Protein AF-A0A0L7K2I7-F1 (afdb_monomer_lite)

InterPro domains:
  IPR000863 Sulfotransferase domain [PF00685] (1-106)
  IPR027417 P-loop containing nucleoside triphosphate hydrolase [G3DSA:3.40.50.300] (1-106)
  IPR027417 P-loop containing nucleoside triphosphate hydrolase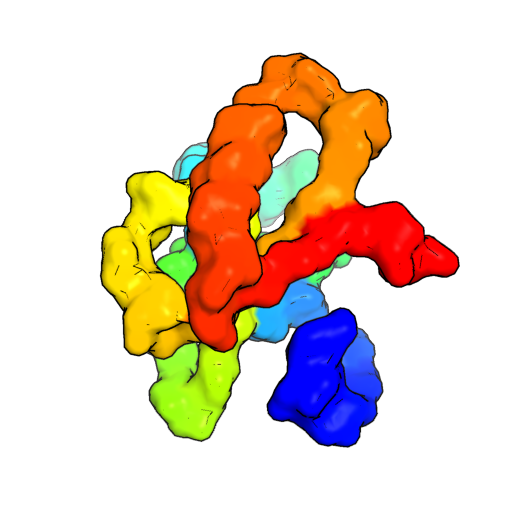 [G3DSA:3.40.50.300] (107-136)
  IPR027417 P-loop containing nucleoside triphosphate hydrolase [SSF52540] (1-136)

Structure (mmCIF, N/CA/C/O backbone):
data_AF-A0A0L7K2I7-F1
#
_entry.id   AF-A0A0L7K2I7-F1
#
loop_
_atom_site.group_PDB
_atom_site.id
_atom_site.type_symbol
_atom_site.label_atom_id
_atom_site.label_alt_id
_atom_site.label_comp_id
_atom_site.label_asym_id
_atom_site.label_entity_id
_atom_site.label_seq_id
_atom_site.pdbx_PDB_ins_code
_atom_site.Cartn_x
_atom_site.Cartn_y
_atom_site.Cartn_z
_atom_site.occupancy
_atom_site.B_iso_or_equiv
_atom_site.auth_seq_id
_atom_site.auth_comp_id
_atom_site.auth_asym_id
_atom_site.auth_atom_id
_atom_site.pdbx_PDB_model_num
ATOM 1 N N . MET A 1 1 ? -11.624 4.600 -1.827 1.00 88.75 1 MET A N 1
ATOM 2 C CA . MET A 1 1 ? -12.495 3.410 -1.728 1.00 88.75 1 MET A CA 1
ATOM 3 C C . MET A 1 1 ? -12.239 2.601 -0.458 1.00 88.75 1 MET A C 1
ATOM 5 O O . MET A 1 1 ? -13.082 2.657 0.420 1.00 88.75 1 MET A O 1
ATOM 9 N N . VAL A 1 2 ? -11.090 1.924 -0.307 1.00 94.06 2 VAL A N 1
ATOM 10 C CA . VAL A 1 2 ? -10.820 0.982 0.810 1.00 94.06 2 VAL A CA 1
ATOM 11 C C . VAL A 1 2 ? -11.161 1.534 2.201 1.00 94.06 2 VAL A C 1
ATOM 13 O O . VAL A 1 2 ? -11.835 0.865 2.971 1.00 94.06 2 VAL A O 1
ATOM 16 N N . TRP A 1 3 ? -10.749 2.765 2.517 1.00 94.56 3 TRP A N 1
ATOM 17 C CA . TRP A 1 3 ? -11.025 3.354 3.834 1.00 94.56 3 TRP A CA 1
ATOM 18 C C . TRP A 1 3 ? -12.515 3.554 4.098 1.00 94.56 3 TRP A C 1
ATOM 20 O O . TRP A 1 3 ? -12.964 3.247 5.188 1.00 94.56 3 TRP A O 1
ATOM 30 N N . LEU A 1 4 ? -13.291 3.990 3.103 1.00 95.00 4 LEU A N 1
ATOM 31 C CA . LEU A 1 4 ? -14.741 4.144 3.259 1.00 95.00 4 LEU A CA 1
ATOM 32 C C . LEU A 1 4 ? -15.415 2.792 3.497 1.00 95.00 4 LEU A C 1
ATOM 34 O O . LEU A 1 4 ? -16.239 2.679 4.391 1.00 95.00 4 LEU A O 1
ATOM 38 N N . LEU A 1 5 ? -15.020 1.755 2.751 1.00 94.69 5 LEU A N 1
ATOM 39 C CA . LEU A 1 5 ? -15.557 0.401 2.939 1.00 94.69 5 LEU A CA 1
ATOM 40 C C . LEU A 1 5 ? -15.283 -0.148 4.345 1.00 94.69 5 LEU A C 1
ATOM 42 O O . LEU A 1 5 ? -16.104 -0.873 4.888 1.00 94.69 5 LEU A O 1
ATOM 46 N N . MET A 1 6 ? -14.137 0.202 4.930 1.00 94.06 6 MET A N 1
ATOM 47 C CA . MET A 1 6 ? -13.738 -0.245 6.268 1.00 94.06 6 MET A CA 1
ATOM 48 C C . MET A 1 6 ? -14.242 0.654 7.407 1.00 94.06 6 MET A C 1
ATOM 50 O O . MET A 1 6 ? -14.011 0.322 8.565 1.00 94.06 6 MET A O 1
ATOM 54 N N . ASN A 1 7 ? -14.876 1.785 7.091 1.00 94.06 7 ASN A N 1
ATOM 55 C CA . ASN A 1 7 ? -15.428 2.742 8.056 1.00 94.06 7 ASN A CA 1
ATOM 56 C C . ASN A 1 7 ? -16.897 3.045 7.712 1.00 94.06 7 ASN A C 1
ATOM 58 O O . ASN A 1 7 ? -17.296 4.203 7.695 1.00 94.06 7 ASN A O 1
ATOM 62 N N . ASP A 1 8 ? -17.669 2.017 7.343 1.00 95.94 8 ASP A N 1
ATOM 63 C CA . ASP A 1 8 ? -19.128 2.084 7.151 1.00 95.94 8 ASP A CA 1
ATOM 64 C C . ASP A 1 8 ? -19.619 3.222 6.237 1.00 95.94 8 ASP A C 1
ATOM 66 O O . ASP A 1 8 ? -20.679 3.807 6.446 1.00 95.94 8 ASP A O 1
ATOM 70 N N . LEU A 1 9 ? -18.842 3.528 5.192 1.00 96.25 9 LEU A N 1
ATOM 71 C CA . LEU A 1 9 ? -19.100 4.620 4.252 1.00 96.25 9 LEU A CA 1
ATOM 72 C C . LEU A 1 9 ? -19.197 6.001 4.933 1.00 96.25 9 LEU A C 1
ATOM 74 O O . LEU A 1 9 ? -19.988 6.843 4.518 1.00 96.25 9 LEU A O 1
ATOM 78 N N . ASP A 1 10 ? -18.364 6.263 5.943 1.00 95.62 10 ASP A N 1
ATOM 79 C CA . ASP A 1 10 ? -18.260 7.567 6.608 1.00 95.62 10 ASP A CA 1
ATOM 80 C C . ASP A 1 10 ? -17.676 8.648 5.674 1.00 95.62 10 ASP A C 1
ATOM 82 O O . ASP A 1 10 ? -16.469 8.925 5.631 1.00 95.62 10 ASP A O 1
ATOM 86 N N . TYR A 1 11 ? -18.557 9.252 4.877 1.00 95.69 11 TYR A N 1
ATOM 87 C CA . TYR A 1 11 ? -18.204 10.306 3.933 1.00 95.69 11 TYR A CA 1
ATOM 88 C C . TYR A 1 11 ? -17.807 11.612 4.624 1.00 95.69 11 TYR A C 1
ATOM 90 O O . TYR A 1 11 ? -16.935 12.310 4.101 1.00 95.69 11 TYR A O 1
ATOM 98 N N . GLU A 1 12 ? -18.389 11.917 5.785 1.00 96.38 12 GLU A N 1
ATOM 99 C CA . GLU A 1 12 ? -18.142 13.161 6.520 1.00 96.38 12 GLU A CA 1
ATOM 100 C C . GLU A 1 12 ? -16.691 13.222 6.998 1.00 96.38 12 GLU A C 1
ATOM 102 O O . GLU A 1 12 ? -15.934 14.094 6.557 1.00 96.38 12 GLU A O 1
ATOM 107 N N . THR A 1 13 ? -16.239 12.215 7.752 1.00 92.81 13 THR A N 1
ATOM 108 C CA . THR A 1 13 ? -14.842 12.139 8.205 1.00 92.81 13 THR A CA 1
ATOM 109 C C . THR A 1 13 ? -13.876 12.058 7.024 1.00 92.81 13 THR A C 1
ATOM 111 O O . THR A 1 13 ? -12.797 12.654 7.047 1.00 92.81 13 THR A O 1
ATOM 114 N N . SER A 1 14 ? -14.245 11.348 5.950 1.00 91.19 14 SER A N 1
ATOM 115 C CA . SER A 1 14 ? -13.380 11.213 4.770 1.00 91.19 14 SER A CA 1
ATOM 116 C C . SER A 1 14 ? -13.129 12.536 4.038 1.00 91.19 14 SER A C 1
ATOM 118 O O . SER A 1 14 ? -12.078 12.686 3.405 1.00 91.19 14 SER A O 1
ATOM 120 N N . ARG A 1 15 ? -14.094 13.464 4.115 1.00 90.44 15 ARG A N 1
ATOM 121 C CA . ARG A 1 15 ? -14.044 14.800 3.517 1.00 90.44 15 ARG A CA 1
ATOM 122 C C . ARG A 1 15 ? -13.270 15.772 4.397 1.00 90.44 15 ARG A C 1
ATOM 124 O O . ARG A 1 15 ? -12.514 16.580 3.869 1.00 90.44 15 ARG A O 1
ATOM 131 N N . GLU A 1 16 ? -13.453 15.688 5.710 1.00 91.31 16 GLU A N 1
ATOM 132 C CA . GLU A 1 16 ? -12.762 16.543 6.677 1.00 91.31 16 GLU A CA 1
ATOM 133 C C . GLU A 1 16 ? -11.276 16.197 6.796 1.00 91.31 16 GLU A C 1
ATOM 135 O O . GLU A 1 16 ? -10.425 17.088 6.825 1.00 91.31 16 GLU A O 1
ATOM 140 N N . GLN A 1 17 ? -10.942 14.904 6.843 1.00 86.56 17 GLN A N 1
ATOM 141 C CA . GLN A 1 17 ? -9.565 14.466 7.039 1.00 86.56 17 GLN A CA 1
ATO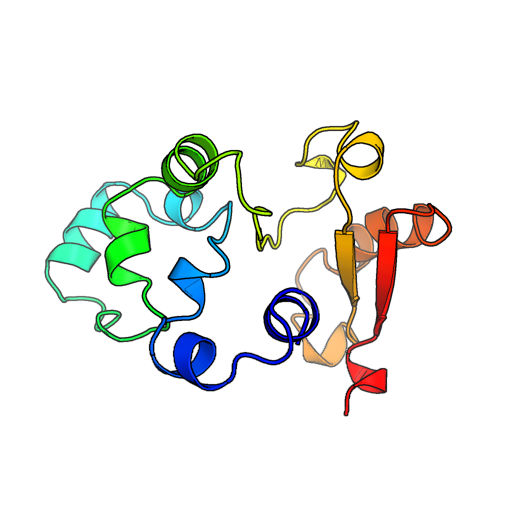M 142 C C . GLN A 1 17 ? -8.810 14.288 5.716 1.00 86.56 17 GLN A C 1
ATOM 144 O O . GLN A 1 17 ? -9.234 13.507 4.846 1.00 86.56 17 GLN A O 1
ATOM 149 N N . PRO A 1 18 ? -7.622 14.908 5.580 1.00 85.19 18 PRO A N 1
ATOM 150 C CA . PRO A 1 18 ? -6.810 14.756 4.387 1.00 85.19 18 PRO A CA 1
ATOM 151 C C . PRO A 1 18 ? -6.361 13.303 4.201 1.00 85.19 18 PRO A C 1
ATOM 153 O O . PRO A 1 18 ? -6.224 12.526 5.150 1.00 85.19 18 PRO A O 1
ATOM 156 N N . LEU A 1 19 ? -6.122 12.930 2.940 1.00 85.31 19 LEU A N 1
ATOM 157 C CA . LEU A 1 19 ? -5.796 11.553 2.575 1.00 85.31 19 LEU A CA 1
ATOM 158 C C . LEU A 1 19 ? -4.552 11.042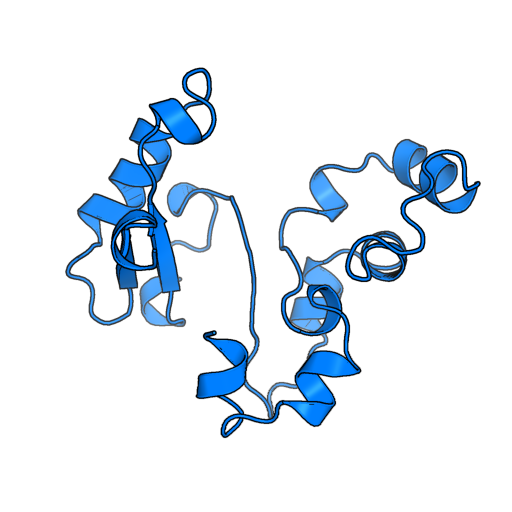 3.309 1.00 85.31 19 LEU A C 1
ATOM 160 O O . LEU A 1 19 ? -4.562 9.895 3.740 1.00 85.31 19 LEU A O 1
ATOM 164 N N . TYR A 1 20 ? -3.521 11.874 3.485 1.00 82.31 20 TYR A N 1
ATOM 165 C CA . TYR A 1 20 ? -2.288 11.470 4.163 1.00 82.31 20 TYR A CA 1
ATOM 166 C C . TYR A 1 20 ? -2.512 11.059 5.626 1.00 82.31 20 TYR A C 1
ATOM 168 O O . TYR A 1 20 ? -1.915 10.090 6.086 1.00 82.31 20 TYR A O 1
ATOM 176 N N . SER A 1 21 ? -3.411 11.734 6.348 1.00 82.94 21 SER A N 1
ATOM 177 C CA . SER A 1 21 ? -3.740 11.380 7.736 1.00 82.94 21 SER A CA 1
ATOM 178 C C . SER A 1 21 ? -4.440 10.025 7.835 1.00 82.94 21 SER A C 1
ATOM 180 O O . SER A 1 21 ? -4.272 9.309 8.818 1.00 82.94 21 SER A O 1
ATOM 182 N N . ARG A 1 22 ? -5.199 9.656 6.797 1.00 87.69 22 ARG A N 1
ATOM 183 C CA . ARG A 1 22 ? -5.909 8.374 6.714 1.00 87.69 22 ARG A CA 1
ATOM 184 C C . ARG A 1 22 ? -5.046 7.257 6.128 1.00 87.69 22 ARG A C 1
ATOM 186 O O . ARG A 1 22 ? -5.201 6.116 6.536 1.00 87.69 22 ARG A O 1
ATOM 193 N N . PHE A 1 23 ? -4.152 7.579 5.195 1.00 90.12 23 PHE A N 1
ATOM 194 C CA . PHE A 1 23 ? -3.199 6.680 4.540 1.00 90.12 23 PHE A CA 1
ATOM 195 C C . PHE A 1 23 ? -1.798 7.305 4.539 1.00 90.12 23 PHE A C 1
ATOM 197 O O . PHE A 1 23 ? -1.375 7.866 3.519 1.00 90.12 23 PHE A O 1
ATOM 204 N N . PRO A 1 24 ? -1.047 7.200 5.647 1.00 86.81 24 PRO A N 1
ATOM 205 C CA . PRO A 1 24 ? 0.359 7.567 5.645 1.00 86.81 24 PRO A CA 1
ATOM 206 C C . PRO A 1 24 ? 1.110 6.772 4.572 1.00 86.81 24 PRO A C 1
ATOM 208 O O . PRO A 1 24 ? 0.963 5.550 4.453 1.00 86.81 24 PRO A O 1
ATOM 211 N N . MET A 1 25 ? 1.912 7.486 3.782 1.00 86.62 25 MET A N 1
ATOM 212 C CA . MET A 1 25 ? 2.753 6.897 2.743 1.00 86.62 25 MET A CA 1
ATOM 213 C C . MET A 1 25 ? 4.110 6.510 3.330 1.00 86.62 25 MET A C 1
ATOM 215 O O . MET A 1 25 ? 4.810 7.367 3.870 1.00 86.62 25 MET A O 1
ATOM 219 N N . LEU A 1 26 ? 4.477 5.230 3.246 1.00 88.00 26 LEU A N 1
ATOM 220 C CA . LEU A 1 26 ? 5.627 4.675 3.965 1.00 88.00 26 LEU A CA 1
ATOM 221 C C . LEU A 1 26 ? 6.956 5.343 3.574 1.00 88.00 26 LEU A C 1
ATOM 223 O O . LEU A 1 26 ? 7.780 5.616 4.438 1.00 88.00 26 LEU A O 1
ATOM 227 N N . GLU A 1 27 ? 7.145 5.667 2.303 1.00 82.31 27 GLU A N 1
ATOM 228 C CA . GLU A 1 27 ? 8.418 6.130 1.742 1.00 82.31 27 GLU A CA 1
ATOM 229 C C . GLU A 1 27 ? 8.565 7.659 1.624 1.00 82.31 27 GLU A C 1
ATOM 231 O O . GLU A 1 27 ? 9.639 8.136 1.259 1.00 82.31 27 GLU A O 1
ATOM 236 N N . ILE A 1 28 ? 7.534 8.449 1.965 1.00 75.69 28 ILE A N 1
ATOM 237 C CA . ILE A 1 28 ? 7.535 9.910 1.739 1.00 75.69 28 ILE A CA 1
ATOM 238 C C . ILE A 1 28 ? 8.725 10.611 2.410 1.00 75.69 28 ILE A C 1
ATOM 240 O O . ILE A 1 28 ? 9.384 11.447 1.799 1.00 75.69 28 ILE A O 1
ATOM 244 N N . THR A 1 29 ? 9.055 10.232 3.647 1.00 67.31 29 THR A N 1
ATOM 245 C CA . THR A 1 29 ? 10.142 10.866 4.404 1.00 67.31 29 THR A CA 1
ATOM 246 C C . THR A 1 29 ? 11.519 10.375 3.992 1.00 67.31 29 THR A C 1
ATOM 248 O O . THR A 1 29 ? 12.503 11.037 4.280 1.00 67.31 29 THR A O 1
ATOM 251 N N . SER A 1 30 ? 11.606 9.238 3.300 1.00 69.25 30 SER A N 1
ATOM 252 C CA . SER A 1 30 ? 12.864 8.746 2.728 1.00 69.25 30 SER A CA 1
ATOM 253 C C . SER A 1 30 ? 13.209 9.442 1.408 1.00 69.25 30 SER A C 1
ATOM 255 O O . SER A 1 30 ? 14.372 9.461 1.020 1.00 69.25 30 SER A O 1
ATOM 257 N N . MET A 1 31 ? 12.217 10.020 0.723 1.00 66.75 31 MET A N 1
ATOM 258 C CA . MET A 1 31 ? 12.398 10.757 -0.536 1.00 66.75 31 MET A CA 1
ATOM 259 C C . MET A 1 31 ? 12.760 12.233 -0.333 1.00 66.75 31 MET A C 1
ATOM 261 O O . MET A 1 31 ? 13.155 12.902 -1.286 1.00 66.75 31 MET A O 1
ATOM 265 N N . ILE A 1 32 ? 12.618 12.750 0.888 1.00 65.06 32 ILE A N 1
ATOM 266 C CA . ILE A 1 32 ? 12.881 14.147 1.227 1.00 65.06 32 ILE A CA 1
ATOM 267 C C . ILE A 1 32 ? 14.166 14.185 2.065 1.00 65.06 32 ILE A C 1
ATOM 269 O O . ILE A 1 32 ? 14.128 13.790 3.229 1.00 65.06 32 ILE A O 1
ATOM 273 N N . PRO A 1 33 ? 15.301 14.655 1.514 1.00 64.56 33 PRO A N 1
ATOM 274 C CA . PRO A 1 33 ? 16.505 14.892 2.306 1.00 64.56 33 PRO A CA 1
ATOM 275 C C . PRO A 1 33 ? 16.209 15.870 3.447 1.00 64.56 33 PRO A C 1
ATOM 277 O O . PRO A 1 33 ? 15.378 16.763 3.275 1.00 64.56 33 PRO A O 1
ATOM 280 N N . ASP A 1 34 ? 16.946 15.792 4.555 1.00 65.75 34 ASP A N 1
ATOM 281 C CA . ASP A 1 34 ? 16.776 16.708 5.699 1.00 65.75 34 ASP A CA 1
ATOM 282 C C . ASP A 1 34 ? 16.806 18.191 5.272 1.00 65.75 34 ASP A C 1
ATOM 284 O O . ASP A 1 34 ? 16.056 19.020 5.778 1.00 65.75 34 ASP A O 1
ATOM 288 N N . ILE A 1 35 ? 17.605 18.523 4.251 1.00 59.88 35 ILE A N 1
ATOM 289 C CA . ILE A 1 35 ? 17.660 19.868 3.657 1.00 59.88 35 ILE A CA 1
ATOM 290 C C . ILE A 1 35 ? 16.401 20.217 2.849 1.00 59.88 35 ILE A C 1
ATOM 292 O O . ILE A 1 35 ? 15.923 21.348 2.896 1.00 59.88 35 ILE A O 1
ATOM 296 N N . GLY A 1 36 ? 15.831 19.245 2.133 1.00 62.81 36 GLY A N 1
ATOM 297 C CA . GLY A 1 36 ? 14.567 19.403 1.415 1.00 62.81 36 GLY A CA 1
ATOM 298 C C . GLY A 1 36 ? 13.414 19.665 2.379 1.00 62.81 36 GLY A C 1
ATOM 299 O O . GLY A 1 36 ? 12.495 20.408 2.058 1.00 62.81 36 GLY A O 1
ATOM 300 N N . PHE A 1 37 ? 13.508 19.135 3.594 1.00 61.59 37 PHE A N 1
ATOM 301 C CA . PHE A 1 37 ? 12.568 19.374 4.678 1.00 61.59 37 PHE A CA 1
ATOM 302 C C . PHE A 1 37 ? 12.595 20.810 5.203 1.00 61.59 37 PHE A C 1
ATOM 304 O O . PHE A 1 37 ? 11.545 21.406 5.441 1.00 61.59 37 PHE A O 1
ATOM 311 N N . GLU A 1 38 ? 13.787 21.383 5.360 1.00 58.31 38 GLU A N 1
ATOM 312 C CA . GLU A 1 38 ? 13.946 22.790 5.733 1.00 58.31 38 GLU A CA 1
ATOM 313 C C . GLU A 1 38 ? 13.464 23.723 4.610 1.00 58.31 38 GLU A C 1
ATOM 315 O O . GLU A 1 38 ? 12.797 24.721 4.878 1.00 58.31 38 GLU A O 1
ATOM 320 N N . LEU A 1 39 ? 13.676 23.352 3.343 1.00 59.94 39 LEU A N 1
ATOM 321 C CA . LEU A 1 39 ? 13.143 24.085 2.186 1.00 59.94 39 LEU A CA 1
ATOM 322 C C . LEU A 1 39 ? 11.610 23.980 2.063 1.00 59.94 39 LEU A C 1
ATOM 324 O O . LEU A 1 39 ? 10.952 24.953 1.689 1.00 59.94 39 LEU A O 1
ATOM 328 N N . LEU A 1 40 ? 11.031 22.831 2.429 1.00 61.12 40 LEU A N 1
ATOM 329 C CA . LEU A 1 40 ? 9.582 22.624 2.548 1.00 61.12 40 LEU A CA 1
ATOM 330 C C . LEU A 1 40 ? 8.978 23.476 3.667 1.00 61.12 40 LEU A C 1
ATOM 332 O O . LEU A 1 40 ? 7.959 24.131 3.455 1.00 61.12 40 LEU A O 1
ATOM 336 N N . LYS A 1 41 ? 9.620 23.510 4.843 1.00 57.41 41 LYS A N 1
ATOM 337 C CA . LYS A 1 41 ? 9.234 24.396 5.956 1.00 57.41 41 LYS A CA 1
ATOM 338 C C . LYS A 1 41 ? 9.328 25.873 5.578 1.00 57.41 41 LYS A C 1
ATOM 340 O O . LYS A 1 41 ? 8.520 26.666 6.050 1.00 57.41 41 LYS A O 1
ATOM 345 N N . ALA A 1 42 ? 10.288 26.239 4.731 1.00 58.22 42 ALA A N 1
ATOM 346 C CA . ALA A 1 42 ? 10.502 27.605 4.264 1.00 58.22 42 ALA A CA 1
ATOM 347 C C . ALA A 1 42 ? 9.517 28.057 3.159 1.00 58.22 42 ALA A C 1
ATOM 349 O O . ALA A 1 42 ? 9.750 29.090 2.536 1.00 58.22 42 ALA A O 1
ATOM 350 N N . ASN A 1 43 ? 8.421 27.322 2.910 1.00 57.09 43 ASN A N 1
ATOM 351 C CA . ASN A 1 43 ? 7.386 27.627 1.906 1.00 57.09 43 ASN A CA 1
ATOM 352 C C . ASN A 1 43 ? 7.883 27.725 0.444 1.00 57.09 43 ASN A C 1
ATOM 354 O O . ASN A 1 43 ? 7.137 28.185 -0.421 1.00 57.09 43 ASN A O 1
ATOM 358 N N . PHE A 1 44 ? 9.104 27.278 0.120 1.00 48.03 44 PHE A N 1
ATOM 359 C CA . PHE A 1 44 ? 9.638 27.370 -1.251 1.00 48.03 44 PHE A CA 1
ATOM 360 C C . PHE A 1 44 ? 8.980 26.388 -2.226 1.00 48.03 44 PHE A C 1
ATOM 362 O O . PHE A 1 44 ? 8.888 26.655 -3.422 1.00 48.03 44 PHE A O 1
ATOM 369 N N . LEU A 1 45 ? 8.478 25.267 -1.714 1.00 52.09 45 LEU A N 1
ATOM 370 C CA . LEU A 1 45 ? 7.587 24.371 -2.434 1.00 52.09 45 LEU A CA 1
ATOM 371 C C . LEU A 1 45 ? 6.214 24.566 -1.802 1.00 52.09 45 LEU A C 1
ATOM 373 O O . LEU A 1 45 ? 6.025 24.216 -0.641 1.00 52.09 45 LEU A O 1
ATOM 377 N N . ASN A 1 46 ? 5.271 25.160 -2.531 1.00 52.50 46 ASN A N 1
ATOM 378 C CA . ASN A 1 46 ? 3.923 25.492 -2.057 1.00 52.50 46 ASN A CA 1
ATOM 379 C C . ASN A 1 46 ? 3.059 24.215 -1.872 1.00 52.50 46 ASN A C 1
ATOM 381 O O . ASN A 1 46 ? 2.007 24.044 -2.479 1.00 52.50 46 ASN A O 1
ATOM 385 N N . LEU A 1 47 ? 3.549 23.266 -1.068 1.00 54.47 47 LEU A N 1
ATOM 386 C CA . LEU A 1 47 ? 2.970 21.955 -0.761 1.00 54.47 47 LEU A CA 1
ATOM 387 C C . LEU A 1 47 ? 2.001 22.011 0.426 1.00 54.47 47 LEU A C 1
ATOM 389 O O . LEU A 1 47 ? 1.446 20.981 0.808 1.00 54.47 47 LEU A O 1
ATOM 393 N N . GLY A 1 48 ? 1.765 23.209 0.977 1.00 49.19 48 GLY A N 1
ATOM 394 C CA . GLY A 1 48 ? 0.953 23.447 2.173 1.00 49.19 48 GLY A CA 1
ATOM 395 C C . GLY A 1 48 ? -0.463 22.868 2.117 1.00 49.19 48 GLY A C 1
ATOM 396 O O . GLY A 1 48 ? -1.033 22.599 3.166 1.00 49.19 48 GLY A O 1
ATOM 397 N N . ASN A 1 49 ? -0.988 22.579 0.921 1.00 54.50 49 ASN A N 1
ATOM 398 C CA . ASN A 1 49 ? -2.319 21.998 0.724 1.00 54.50 49 ASN A CA 1
ATOM 399 C C . ASN A 1 49 ? -2.326 20.689 -0.090 1.00 54.50 49 ASN A C 1
ATOM 401 O O . ASN A 1 49 ? -3.398 20.203 -0.454 1.00 54.50 49 ASN A O 1
ATOM 405 N N . PHE A 1 50 ? -1.171 20.084 -0.396 1.00 55.81 50 PHE A N 1
ATOM 406 C CA . PHE A 1 50 ? -1.153 18.844 -1.178 1.00 55.81 50 PHE A CA 1
ATOM 407 C C . PHE A 1 50 ? -1.453 17.641 -0.277 1.00 55.81 50 PHE A C 1
ATOM 409 O O . PHE A 1 50 ? -0.560 17.037 0.309 1.00 55.81 50 PHE A O 1
ATOM 416 N N . GLN A 1 51 ? -2.738 17.315 -0.129 1.00 56.88 51 GLN A N 1
ATOM 417 C CA . GLN A 1 51 ? -3.227 16.098 0.539 1.00 56.88 51 GLN A CA 1
ATOM 418 C C . GLN A 1 51 ? -2.791 15.906 2.010 1.00 56.88 51 GLN A C 1
ATOM 420 O O . GLN A 1 51 ? -2.847 14.783 2.508 1.00 56.88 51 GLN A O 1
ATOM 425 N N . GLY A 1 52 ? -2.387 16.968 2.718 1.00 60.75 52 GLY A N 1
ATOM 426 C CA . GLY A 1 52 ? -1.910 16.885 4.109 1.00 60.75 52 GLY A CA 1
ATOM 427 C C . GLY A 1 52 ? -0.421 16.539 4.260 1.00 60.75 52 GLY A C 1
ATOM 428 O O . GLY A 1 52 ? 0.017 16.193 5.354 1.00 60.75 52 GLY A O 1
ATOM 429 N N . LEU A 1 53 ? 0.384 16.655 3.194 1.00 62.78 53 LEU A N 1
ATOM 430 C CA . LEU A 1 53 ? 1.833 16.395 3.246 1.00 62.78 53 LEU A CA 1
ATOM 431 C C . LEU A 1 53 ? 2.621 17.351 4.164 1.00 62.78 53 LEU A C 1
ATOM 433 O O . LEU A 1 53 ? 3.763 17.052 4.507 1.00 62.78 53 LEU A O 1
ATOM 437 N N . GLY A 1 54 ? 2.039 18.471 4.603 1.00 62.44 54 GLY A N 1
ATOM 438 C CA . GLY A 1 54 ? 2.674 19.353 5.590 1.00 62.44 54 GLY A CA 1
ATOM 439 C C . GLY A 1 54 ? 3.008 18.635 6.905 1.00 62.44 54 GLY A C 1
ATOM 440 O O . GLY A 1 54 ? 4.067 18.871 7.489 1.00 62.44 54 GLY A O 1
ATOM 441 N N . ASP A 1 55 ? 2.159 17.698 7.329 1.00 61.69 55 ASP A N 1
ATOM 442 C CA . ASP A 1 55 ? 2.406 16.862 8.510 1.00 61.69 55 ASP A CA 1
ATOM 443 C C . ASP A 1 55 ? 3.334 15.682 8.198 1.00 61.69 55 ASP A C 1
ATOM 445 O O . ASP A 1 55 ? 4.079 15.230 9.070 1.00 61.69 55 ASP A O 1
ATOM 449 N N . ALA A 1 56 ? 3.338 15.228 6.938 1.00 60.00 56 ALA A N 1
ATOM 450 C CA . ALA A 1 56 ? 4.257 14.214 6.424 1.00 60.00 56 ALA A CA 1
ATOM 451 C C . ALA A 1 56 ? 5.712 14.661 6.450 1.00 60.00 56 ALA A C 1
ATOM 453 O O . ALA A 1 56 ? 6.594 13.825 6.617 1.00 60.00 56 ALA A O 1
ATOM 454 N N . ALA A 1 57 ? 5.953 15.968 6.292 1.00 61.22 57 ALA A N 1
ATOM 455 C CA . ALA A 1 57 ? 7.230 16.539 6.650 1.00 61.22 57 ALA A CA 1
ATOM 456 C C . ALA A 1 57 ? 7.425 16.291 8.151 1.00 61.22 57 ALA A C 1
ATOM 458 O O . ALA A 1 57 ? 8.116 15.359 8.518 1.00 61.22 57 ALA A O 1
ATOM 459 N N . ARG A 1 58 ? 6.758 17.019 9.046 1.00 66.88 58 ARG A N 1
ATOM 460 C CA . ARG A 1 58 ? 7.071 17.097 10.495 1.00 66.88 58 ARG A CA 1
ATOM 461 C C . ARG A 1 58 ? 7.464 15.794 11.218 1.00 66.88 58 ARG A C 1
ATOM 463 O O . ARG A 1 58 ? 8.298 15.864 12.120 1.00 66.88 58 ARG A O 1
ATOM 470 N N . CYS A 1 59 ? 6.883 14.646 10.869 1.00 72.12 59 CYS A N 1
ATOM 471 C CA . CYS A 1 59 ? 7.210 13.354 11.466 1.00 72.12 59 CYS A CA 1
ATOM 472 C C . CYS A 1 59 ? 7.503 12.285 10.395 1.00 72.12 59 CYS A C 1
ATOM 474 O O . CYS A 1 59 ? 6.690 12.113 9.486 1.00 72.12 59 CYS A O 1
ATOM 476 N N . PRO A 1 60 ? 8.589 11.493 10.538 1.00 76.12 60 PRO A N 1
ATOM 477 C CA . PRO A 1 60 ? 8.809 10.297 9.732 1.00 76.12 60 PRO A CA 1
ATOM 478 C C . PRO A 1 60 ? 7.571 9.398 9.678 1.00 76.12 60 PRO A C 1
ATOM 480 O O . PRO A 1 60 ? 7.028 9.017 10.718 1.00 76.12 60 PRO A O 1
ATOM 483 N N . SER A 1 61 ? 7.160 9.009 8.472 1.00 79.12 61 SER A N 1
ATOM 484 C CA . SER A 1 61 ? 5.970 8.181 8.210 1.00 79.12 61 SER A CA 1
ATOM 485 C C . SER A 1 61 ? 5.937 6.914 9.072 1.00 79.12 61 SER A C 1
ATOM 487 O O . SER A 1 61 ? 4.914 6.584 9.673 1.00 79.12 61 SER A O 1
ATOM 489 N N . TRP A 1 62 ? 7.079 6.237 9.214 1.00 81.88 62 TRP A N 1
ATOM 490 C CA . TRP A 1 62 ? 7.214 5.025 10.022 1.00 81.88 62 TRP A CA 1
ATOM 491 C C . TRP A 1 62 ? 6.945 5.259 11.516 1.00 81.88 62 TRP A C 1
ATOM 493 O O . TRP A 1 62 ? 6.384 4.380 12.175 1.00 81.88 62 TRP A O 1
ATOM 503 N N . LYS A 1 63 ? 7.286 6.439 12.060 1.00 85.25 63 LYS A N 1
ATOM 504 C CA . LYS A 1 63 ? 6.999 6.785 13.462 1.00 85.25 63 LYS A CA 1
ATOM 505 C C . LYS A 1 63 ? 5.504 6.956 13.661 1.00 85.25 63 LYS A C 1
ATOM 507 O O . LYS A 1 63 ? 4.956 6.340 14.572 1.00 85.25 63 LYS A O 1
ATOM 512 N N . THR A 1 64 ? 4.843 7.685 12.765 1.00 83.25 64 THR A N 1
ATOM 513 C CA . THR A 1 64 ? 3.384 7.851 12.782 1.00 83.25 64 THR A CA 1
ATOM 514 C C . THR A 1 64 ? 2.676 6.497 12.716 1.00 83.25 64 THR A C 1
ATOM 516 O O . THR A 1 64 ? 1.799 6.216 13.529 1.00 83.25 64 THR A O 1
ATOM 519 N N . ILE A 1 65 ? 3.121 5.598 11.831 1.00 85.38 65 ILE A N 1
ATOM 520 C CA . ILE A 1 65 ? 2.571 4.236 11.712 1.00 85.38 65 ILE A CA 1
ATOM 521 C C . ILE A 1 65 ? 2.811 3.400 12.984 1.00 85.38 65 ILE A C 1
ATOM 523 O O . ILE A 1 65 ? 1.960 2.589 13.361 1.00 85.38 65 ILE A O 1
ATOM 527 N N . SER A 1 66 ? 3.959 3.569 13.651 1.00 86.69 66 SER A N 1
ATOM 528 C CA . SER A 1 66 ? 4.280 2.847 14.892 1.00 86.69 66 SER A CA 1
ATOM 529 C C . SER A 1 66 ? 3.518 3.355 16.119 1.00 86.69 66 SER A C 1
ATOM 531 O O . SER A 1 66 ? 3.226 2.565 17.014 1.00 86.69 66 SER A O 1
ATOM 533 N N . GLN A 1 67 ? 3.200 4.652 16.153 1.00 87.25 67 GLN A N 1
ATOM 534 C CA . GLN A 1 67 ? 2.502 5.320 17.254 1.00 87.25 67 GLN A CA 1
ATOM 535 C C . GLN A 1 67 ? 0.978 5.257 17.113 1.00 87.25 67 GLN A C 1
ATOM 537 O O . GLN A 1 67 ? 0.268 5.520 18.082 1.00 87.25 67 GLN A O 1
ATOM 542 N N . ALA A 1 68 ? 0.476 4.908 15.925 1.00 84.62 68 ALA A N 1
ATOM 543 C CA . ALA A 1 68 ? -0.948 4.749 15.681 1.00 84.62 68 ALA A CA 1
ATOM 544 C C . ALA A 1 68 ? -1.580 3.754 16.682 1.00 84.62 68 ALA A C 1
ATOM 546 O O . ALA A 1 68 ? -0.972 2.716 16.982 1.00 84.62 68 ALA A O 1
ATOM 547 N N . PRO A 1 69 ? -2.797 4.036 17.189 1.00 86.75 69 PRO A N 1
ATOM 548 C CA . PRO A 1 69 ? -3.482 3.157 18.127 1.00 86.75 69 PRO A CA 1
ATOM 549 C C . PRO A 1 69 ? -3.589 1.725 17.596 1.00 86.75 69 PRO A C 1
ATOM 551 O O . PRO A 1 69 ? -3.920 1.503 16.435 1.00 86.75 69 PRO A O 1
ATOM 554 N N . ARG A 1 70 ? -3.353 0.731 18.462 1.00 83.19 70 ARG A N 1
ATOM 555 C CA . ARG A 1 70 ? -3.575 -0.685 18.111 1.00 83.19 70 ARG A CA 1
ATOM 556 C C . ARG A 1 70 ? -5.050 -1.089 18.123 1.00 83.19 70 ARG A C 1
ATOM 558 O O . ARG A 1 70 ? -5.373 -2.174 17.655 1.00 83.19 70 ARG A O 1
ATOM 565 N N . SER A 1 71 ? -5.916 -0.243 18.680 1.00 84.06 71 SER A N 1
ATOM 566 C CA . SER A 1 71 ? -7.359 -0.472 18.775 1.00 84.06 71 SER A CA 1
ATOM 567 C C . SER A 1 71 ? -8.099 -0.256 17.453 1.00 84.06 71 SER A C 1
ATOM 569 O O . SER A 1 71 ? -9.238 -0.695 17.341 1.00 84.06 71 SER A O 1
ATOM 571 N N . SER A 1 72 ? -7.476 0.388 16.460 1.00 83.81 72 SER A N 1
ATOM 572 C CA . SER A 1 72 ? -8.061 0.621 15.139 1.00 83.81 72 SER A CA 1
ATOM 573 C C . SER A 1 72 ? -7.195 0.031 14.014 1.00 83.81 72 SER A C 1
ATOM 575 O O . SER A 1 72 ? -5.972 -0.089 14.158 1.00 83.81 72 SER A O 1
ATOM 577 N N . PRO A 1 73 ? -7.798 -0.362 12.874 1.00 90.50 73 PRO A N 1
ATOM 578 C CA . PRO A 1 73 ? -7.046 -0.800 11.704 1.00 90.50 73 PRO A CA 1
ATOM 579 C C . PRO A 1 73 ? -6.105 0.297 11.195 1.00 90.50 73 PRO A C 1
ATOM 581 O O . PRO A 1 73 ? -6.488 1.459 11.066 1.00 90.50 73 PRO A O 1
ATOM 584 N N . ARG A 1 74 ? -4.870 -0.083 10.855 1.00 92.62 74 ARG A N 1
ATOM 585 C CA . ARG A 1 74 ? -3.897 0.820 10.230 1.00 92.62 74 ARG A CA 1
ATOM 586 C C . ARG A 1 74 ? -3.989 0.696 8.718 1.00 92.62 74 ARG A C 1
ATOM 588 O O . ARG A 1 74 ? -3.843 -0.399 8.179 1.00 92.62 74 ARG A O 1
ATOM 595 N N . PHE A 1 75 ? -4.171 1.824 8.048 1.00 93.75 75 PHE A N 1
ATOM 596 C CA . PHE A 1 75 ? -4.150 1.915 6.595 1.00 93.75 75 PHE A CA 1
ATOM 597 C C . PHE A 1 75 ? -2.812 2.504 6.166 1.00 93.75 75 PHE A C 1
ATOM 599 O O . PHE A 1 75 ? -2.400 3.543 6.669 1.00 93.75 75 PHE A O 1
ATOM 606 N N . ILE A 1 76 ? -2.108 1.823 5.268 1.00 93.44 76 ILE A N 1
ATOM 607 C CA . ILE A 1 76 ? -0.770 2.223 4.829 1.00 93.44 76 ILE A CA 1
ATOM 608 C C . ILE A 1 76 ? -0.780 2.264 3.308 1.00 93.44 76 ILE A C 1
ATOM 610 O O . ILE A 1 76 ? -1.300 1.353 2.663 1.00 93.44 76 ILE A O 1
ATOM 614 N N . LYS A 1 77 ? -0.210 3.326 2.743 1.00 92.94 77 LYS A N 1
ATOM 615 C CA . LYS A 1 77 ? 0.050 3.440 1.309 1.00 92.94 77 LYS A CA 1
ATOM 616 C C . LYS A 1 77 ? 1.546 3.264 1.065 1.00 92.94 77 LYS A C 1
ATOM 618 O O . LYS A 1 77 ? 2.360 3.766 1.836 1.00 92.94 77 LYS A O 1
ATOM 623 N N . THR A 1 78 ? 1.914 2.579 -0.010 1.00 93.44 78 THR A N 1
ATOM 624 C CA . THR A 1 78 ? 3.308 2.509 -0.450 1.00 93.44 78 THR A CA 1
ATOM 625 C C . THR A 1 78 ? 3.403 2.219 -1.944 1.00 93.44 78 THR A C 1
ATOM 627 O O . THR A 1 78 ? 2.533 1.556 -2.510 1.00 93.44 78 THR A O 1
ATOM 630 N N . HIS A 1 79 ? 4.453 2.743 -2.564 1.00 92.56 79 HIS A N 1
ATOM 631 C CA . HIS A 1 79 ? 4.921 2.449 -3.914 1.00 92.56 79 HIS A CA 1
ATOM 632 C C . HIS A 1 79 ? 6.186 1.578 -3.909 1.00 92.56 79 HIS A C 1
ATOM 634 O O . HIS A 1 79 ? 6.845 1.460 -4.938 1.00 92.56 79 HIS A O 1
ATOM 640 N N . LEU A 1 80 ? 6.565 1.020 -2.755 1.00 93.38 80 LEU A N 1
ATOM 641 C CA . LEU A 1 80 ? 7.671 0.077 -2.669 1.00 93.38 80 LEU A CA 1
ATOM 642 C C . LEU A 1 80 ? 7.246 -1.306 -3.192 1.00 93.38 80 LEU A C 1
ATOM 644 O O . LEU A 1 80 ? 6.106 -1.726 -2.952 1.00 93.38 80 LEU A O 1
ATOM 648 N N . PRO A 1 81 ? 8.162 -2.041 -3.845 1.00 94.81 81 PRO A N 1
ATOM 649 C CA . PRO A 1 81 ? 7.920 -3.422 -4.244 1.00 94.81 81 PRO A CA 1
ATOM 650 C C . PRO A 1 81 ? 7.794 -4.328 -3.013 1.00 94.81 81 PRO A C 1
ATOM 652 O O . PRO A 1 81 ? 8.289 -4.000 -1.929 1.00 94.81 81 PRO A O 1
ATOM 655 N N . LEU A 1 82 ? 7.152 -5.492 -3.169 1.00 95.38 82 LEU A N 1
ATOM 656 C CA . LEU A 1 82 ? 6.954 -6.444 -2.067 1.00 95.38 82 LEU A CA 1
ATOM 657 C C . LEU A 1 82 ? 8.290 -6.913 -1.476 1.00 95.38 82 LEU A C 1
ATOM 659 O O . LEU A 1 82 ? 8.385 -7.108 -0.266 1.00 95.38 82 LEU A O 1
ATOM 663 N N . SER A 1 83 ? 9.327 -7.023 -2.306 1.00 95.88 83 SER A N 1
ATOM 664 C CA . SER A 1 83 ? 10.698 -7.363 -1.921 1.00 95.88 83 SER A CA 1
ATOM 665 C C . SER A 1 83 ? 11.360 -6.354 -0.973 1.00 95.88 83 SER A C 1
ATOM 667 O O . SER A 1 83 ? 12.287 -6.717 -0.249 1.00 95.88 83 SER A O 1
ATOM 669 N N . MET A 1 84 ? 10.879 -5.107 -0.927 1.00 95.06 84 MET A N 1
ATOM 670 C CA . MET A 1 84 ? 11.351 -4.061 -0.007 1.00 95.06 84 MET A CA 1
ATOM 671 C C . MET A 1 84 ? 10.487 -3.927 1.257 1.00 95.06 84 MET A C 1
ATOM 673 O O . MET A 1 84 ? 10.760 -3.080 2.110 1.00 95.06 84 MET A O 1
ATOM 677 N N . LEU A 1 85 ? 9.446 -4.750 1.393 1.00 94.56 85 LEU A N 1
ATOM 678 C CA . LEU A 1 85 ? 8.561 -4.801 2.555 1.00 94.56 85 LEU A CA 1
ATOM 679 C C . LEU A 1 85 ? 8.885 -6.032 3.424 1.00 94.56 85 LEU A C 1
ATOM 681 O O . LEU A 1 85 ? 9.657 -6.900 3.013 1.00 94.56 85 LEU A O 1
ATOM 685 N N . PRO A 1 86 ? 8.331 -6.140 4.649 1.00 95.19 86 PRO A N 1
ATOM 686 C CA . PRO A 1 86 ? 8.549 -7.320 5.480 1.00 95.19 86 PRO A CA 1
ATOM 687 C C . PRO A 1 86 ? 8.181 -8.616 4.731 1.00 95.19 86 PRO A C 1
ATOM 689 O O . PRO A 1 86 ? 7.076 -8.708 4.195 1.00 95.19 86 PRO A O 1
ATOM 692 N N . PRO A 1 87 ? 9.039 -9.652 4.722 1.00 94.50 87 PRO A N 1
ATOM 693 C CA . PRO A 1 87 ? 8.813 -10.859 3.916 1.00 94.50 87 PRO A CA 1
ATOM 694 C C . PRO A 1 87 ? 7.568 -11.651 4.350 1.00 94.50 87 PRO A C 1
ATOM 696 O O . PRO A 1 87 ? 6.985 -12.397 3.572 1.00 94.50 87 PRO A O 1
ATOM 699 N N . ASN A 1 88 ? 7.124 -11.468 5.594 1.00 94.94 88 ASN A N 1
ATOM 700 C CA . ASN A 1 88 ? 5.906 -12.043 6.159 1.00 94.94 88 ASN A CA 1
ATOM 701 C C . ASN A 1 88 ? 4.696 -11.087 6.094 1.00 94.94 88 ASN A C 1
ATOM 703 O O . ASN A 1 88 ? 3.721 -11.286 6.824 1.00 94.94 88 ASN A O 1
ATOM 707 N N . LEU A 1 89 ? 4.736 -10.049 5.250 1.00 96.00 89 LEU A N 1
ATOM 708 C CA . LEU A 1 89 ? 3.662 -9.060 5.122 1.00 96.00 89 LEU A CA 1
ATOM 709 C C . LEU A 1 89 ? 2.312 -9.728 4.847 1.00 96.00 89 LEU A C 1
ATOM 711 O O . LEU A 1 89 ? 1.349 -9.475 5.565 1.00 96.00 89 LEU A O 1
ATOM 715 N N . LEU A 1 90 ? 2.253 -10.640 3.874 1.00 96.81 90 LEU A N 1
ATOM 716 C CA . LEU A 1 90 ? 1.005 -11.302 3.485 1.00 96.81 90 LEU A CA 1
ATOM 717 C C . LEU A 1 90 ? 0.467 -12.273 4.550 1.00 96.81 90 LEU A C 1
ATOM 719 O O . LEU A 1 90 ? -0.715 -12.610 4.523 1.00 96.81 90 LEU A O 1
ATOM 723 N N . ASN A 1 91 ? 1.282 -12.659 5.537 1.00 96.62 91 ASN A N 1
ATOM 724 C CA . ASN A 1 91 ? 0.832 -13.450 6.688 1.00 96.62 91 ASN A CA 1
ATOM 725 C C . ASN A 1 91 ? 0.183 -12.585 7.779 1.00 96.62 91 ASN A C 1
ATOM 727 O O . ASN A 1 91 ? -0.507 -13.112 8.647 1.00 96.62 91 ASN A O 1
ATOM 731 N N . THR A 1 92 ? 0.419 -11.270 7.765 1.00 94.38 92 THR A N 1
ATOM 732 C CA . THR A 1 92 ? 0.044 -10.362 8.863 1.00 94.38 92 THR A CA 1
ATOM 733 C C . THR A 1 92 ? -0.916 -9.252 8.443 1.00 94.38 92 THR A C 1
ATOM 735 O O . THR A 1 92 ? -1.668 -8.754 9.279 1.00 94.38 92 THR A O 1
ATOM 738 N N . ALA A 1 93 ? -0.925 -8.870 7.166 1.00 95.25 93 ALA A N 1
ATOM 739 C CA . ALA A 1 93 ? -1.715 -7.768 6.636 1.00 95.25 93 ALA A CA 1
ATOM 740 C C . ALA A 1 93 ? -2.397 -8.140 5.315 1.00 95.25 93 ALA A C 1
ATOM 742 O O . ALA A 1 93 ? -1.977 -9.058 4.611 1.00 95.25 93 ALA A O 1
ATOM 743 N N . LYS A 1 94 ? -3.449 -7.389 4.977 1.00 97.00 94 LYS A N 1
ATOM 744 C CA . LYS A 1 94 ? -4.128 -7.457 3.679 1.00 97.00 94 LYS A CA 1
ATOM 745 C C . LYS A 1 94 ? -3.574 -6.377 2.757 1.00 97.00 94 LYS A C 1
ATOM 747 O O . LYS A 1 94 ? -3.431 -5.230 3.176 1.00 97.00 94 LYS A O 1
ATOM 752 N N . VAL A 1 95 ? -3.289 -6.745 1.514 1.00 97.69 95 VAL A N 1
ATOM 753 C CA . VAL A 1 95 ? -2.700 -5.872 0.497 1.00 97.69 95 VAL A CA 1
ATOM 754 C C . VAL A 1 95 ? -3.648 -5.782 -0.690 1.00 97.69 95 VAL A C 1
ATOM 756 O O . VAL A 1 95 ? -4.076 -6.802 -1.224 1.00 97.69 95 VAL A O 1
ATOM 759 N N . VAL A 1 96 ? -3.958 -4.559 -1.114 1.00 97.88 96 VAL A N 1
ATOM 760 C CA . VAL A 1 96 ? -4.614 -4.293 -2.399 1.00 97.88 96 VAL A CA 1
ATOM 761 C C . VAL A 1 96 ? -3.553 -3.714 -3.323 1.00 97.88 96 VAL A C 1
ATOM 763 O O . VAL A 1 96 ? -3.047 -2.621 -3.065 1.00 97.88 96 VAL A O 1
ATOM 766 N N . TYR A 1 97 ? -3.186 -4.463 -4.358 1.00 97.50 97 TYR A N 1
ATOM 767 C CA . TYR A 1 97 ? -2.204 -4.047 -5.351 1.00 97.50 97 TYR A CA 1
ATOM 768 C C . TYR A 1 97 ? -2.923 -3.558 -6.605 1.00 97.50 97 TYR A C 1
ATOM 770 O O . TYR A 1 97 ? -3.744 -4.284 -7.159 1.00 97.50 97 TYR A O 1
ATOM 778 N N . VAL A 1 98 ? -2.599 -2.345 -7.055 1.00 96.75 98 VAL A N 1
ATOM 779 C CA . VAL A 1 98 ? -3.188 -1.746 -8.258 1.00 96.75 98 VAL A CA 1
ATOM 780 C C . VAL A 1 98 ? -2.142 -1.729 -9.366 1.00 96.75 98 VAL A C 1
ATOM 782 O O . VAL A 1 98 ? -1.121 -1.052 -9.245 1.00 96.75 98 VAL A O 1
ATOM 785 N N . ALA A 1 99 ? -2.400 -2.463 -10.443 1.00 95.69 99 ALA A N 1
ATOM 786 C CA . ALA A 1 99 ? -1.635 -2.398 -11.681 1.00 95.69 99 ALA A CA 1
ATOM 787 C C . ALA A 1 99 ? -2.337 -1.496 -12.699 1.00 95.69 99 ALA A C 1
ATOM 789 O O . ALA A 1 99 ? -3.541 -1.282 -12.623 1.00 95.69 99 ALA A O 1
ATOM 790 N N . ARG A 1 100 ? -1.578 -0.962 -13.651 1.00 95.12 100 ARG A N 1
ATOM 791 C CA . ARG A 1 100 ? -2.080 -0.141 -14.757 1.00 95.12 100 ARG A CA 1
ATOM 792 C C . ARG A 1 100 ? -1.215 -0.398 -15.983 1.00 95.12 100 ARG A C 1
ATOM 794 O O . ARG A 1 100 ? -0.053 -0.789 -15.822 1.00 95.12 100 ARG A O 1
ATOM 801 N N . ASP A 1 101 ? -1.753 -0.166 -17.176 1.00 93.50 101 ASP A N 1
ATOM 802 C CA . ASP A 1 101 ? -0.978 -0.220 -18.412 1.00 93.50 101 ASP A CA 1
ATOM 803 C C . ASP A 1 101 ? 0.308 0.627 -18.288 1.00 93.50 101 ASP A C 1
ATOM 805 O O . ASP A 1 101 ? 0.240 1.830 -18.005 1.00 93.50 101 ASP A O 1
ATOM 809 N N . PRO A 1 102 ? 1.503 0.037 -18.484 1.00 90.94 102 PRO A N 1
ATOM 810 C CA . PRO A 1 102 ? 2.765 0.747 -18.300 1.00 90.94 102 PRO A CA 1
ATOM 811 C C . PRO A 1 102 ? 2.938 1.934 -19.257 1.00 90.94 102 PRO A C 1
ATOM 813 O O . PRO A 1 102 ? 3.685 2.860 -18.933 1.00 90.94 102 PRO A O 1
ATOM 816 N N . ARG A 1 103 ? 2.240 1.942 -20.403 1.00 90.19 103 ARG A N 1
ATOM 817 C CA . ARG A 1 103 ? 2.243 3.056 -21.365 1.00 90.19 103 ARG A CA 1
ATOM 818 C C . ARG A 1 103 ? 1.593 4.314 -20.788 1.00 90.19 103 ARG A C 1
ATOM 820 O O . ARG A 1 103 ? 2.010 5.412 -21.142 1.00 90.19 103 ARG A O 1
ATOM 827 N N . ASP A 1 104 ? 0.655 4.145 -19.857 1.00 88.81 104 ASP A N 1
ATOM 828 C CA . ASP A 1 104 ? -0.119 5.229 -19.244 1.00 88.81 104 ASP A CA 1
ATOM 829 C C . ASP A 1 104 ? 0.398 5.658 -17.858 1.00 88.81 104 ASP A C 1
ATOM 831 O O . ASP A 1 104 ? -0.149 6.579 -17.241 1.00 88.81 104 ASP A O 1
ATOM 835 N N . VAL A 1 105 ? 1.424 4.980 -17.334 1.00 80.62 105 VAL A N 1
ATOM 836 C CA . VAL A 1 105 ? 2.041 5.281 -16.032 1.00 80.62 105 VAL A CA 1
ATOM 837 C C . VAL A 1 105 ? 3.366 6.008 -16.238 1.00 80.62 105 VAL A C 1
ATOM 839 O O . VAL A 1 105 ? 3.421 7.232 -16.183 1.00 80.62 105 VAL A O 1
ATOM 842 N N . LEU A 1 106 ? 4.438 5.241 -16.437 1.00 78.06 106 LEU A N 1
ATOM 843 C CA . LEU A 1 106 ? 5.821 5.682 -16.568 1.00 78.06 106 LEU A CA 1
ATOM 844 C C . LEU A 1 106 ? 6.579 4.551 -17.284 1.00 78.06 106 LEU A C 1
ATOM 846 O O . LEU A 1 106 ? 7.162 3.695 -16.619 1.00 78.06 106 LEU A O 1
ATOM 850 N N . PRO A 1 107 ? 6.584 4.510 -18.625 1.00 74.44 107 PRO A N 1
ATOM 851 C CA . PRO A 1 107 ? 7.126 3.372 -19.375 1.00 74.44 107 PRO A CA 1
ATOM 852 C C . PRO A 1 107 ? 8.634 3.146 -19.162 1.00 74.44 107 PRO A C 1
ATOM 854 O O . PRO A 1 107 ? 9.151 2.083 -19.489 1.00 74.44 107 PRO A O 1
ATOM 857 N N . TRP A 1 108 ? 9.339 4.135 -18.605 1.00 72.38 108 TRP A N 1
ATOM 858 C CA . TRP A 1 108 ? 10.788 4.123 -18.391 1.00 72.38 108 TRP A CA 1
ATOM 859 C C . TRP A 1 108 ? 11.225 3.628 -17.004 1.00 72.38 108 TRP A C 1
ATOM 861 O O . TRP A 1 108 ? 12.423 3.523 -16.752 1.00 72.38 108 TRP A O 1
ATOM 871 N N . THR A 1 109 ? 10.294 3.356 -16.085 1.00 80.62 109 THR A N 1
ATOM 872 C CA . THR A 1 109 ? 10.618 2.823 -14.752 1.00 80.62 109 THR A CA 1
ATOM 873 C C . THR A 1 109 ? 10.519 1.293 -14.745 1.00 80.62 109 THR A C 1
ATOM 875 O O . THR A 1 109 ? 9.865 0.717 -15.618 1.00 80.62 109 THR A O 1
ATOM 878 N N . PRO A 1 110 ? 11.138 0.593 -13.774 1.00 86.00 110 PRO A N 1
ATOM 879 C CA . PRO A 1 110 ? 11.028 -0.864 -13.621 1.00 86.00 110 PRO A CA 1
ATOM 880 C C . PRO A 1 110 ? 9.625 -1.311 -13.141 1.00 86.00 11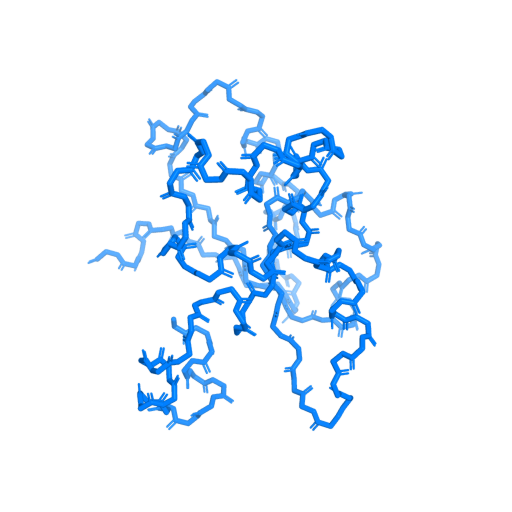0 PRO A C 1
ATOM 882 O O . PRO A 1 110 ? 9.480 -2.108 -12.215 1.00 86.00 110 PRO A O 1
ATOM 885 N N . ILE A 1 111 ? 8.562 -0.792 -13.763 1.00 88.25 111 ILE A N 1
ATOM 886 C CA . ILE A 1 111 ? 7.162 -1.015 -13.389 1.00 88.25 111 ILE A CA 1
ATOM 887 C C . ILE A 1 111 ? 6.713 -2.450 -13.673 1.00 88.25 111 ILE A C 1
ATOM 889 O O . ILE A 1 111 ? 5.949 -3.016 -12.899 1.00 88.25 111 ILE A O 1
ATOM 893 N N . VAL A 1 112 ? 7.231 -3.070 -14.739 1.00 89.62 112 VAL A N 1
ATOM 894 C CA . VAL A 1 112 ? 6.908 -4.463 -15.090 1.00 89.62 112 VAL A CA 1
ATOM 895 C C . VAL A 1 112 ? 7.482 -5.419 -14.050 1.00 89.62 112 VAL A C 1
ATOM 897 O O . VAL A 1 112 ? 6.765 -6.274 -13.545 1.00 89.62 112 VAL A O 1
ATOM 900 N N . THR A 1 113 ? 8.751 -5.248 -13.667 1.00 92.00 113 THR A N 1
ATOM 901 C CA . THR A 1 113 ? 9.367 -6.069 -12.614 1.00 92.00 113 THR A CA 1
ATOM 902 C C . THR A 1 113 ? 8.676 -5.859 -11.271 1.00 92.00 113 THR A C 1
ATOM 904 O O . THR A 1 113 ? 8.407 -6.829 -10.573 1.00 92.00 113 THR A O 1
ATOM 907 N N . HIS A 1 114 ? 8.298 -4.618 -10.951 1.00 94.25 114 HIS A N 1
ATOM 908 C CA . HIS A 1 114 ? 7.533 -4.303 -9.746 1.00 94.25 114 HIS A CA 1
ATOM 909 C C . HIS A 1 114 ? 6.154 -4.989 -9.734 1.00 94.25 114 HIS A C 1
ATOM 911 O O . HIS A 1 114 ? 5.742 -5.552 -8.722 1.00 94.25 114 HIS A O 1
ATOM 917 N N . ALA A 1 115 ? 5.434 -4.968 -10.860 1.00 94.81 115 ALA A N 1
ATOM 918 C CA . ALA A 1 115 ? 4.139 -5.630 -10.990 1.00 94.81 115 ALA A CA 1
ATOM 919 C C . ALA A 1 115 ? 4.252 -7.158 -10.954 1.00 94.81 115 ALA A C 1
ATOM 921 O O . ALA A 1 115 ? 3.377 -7.806 -10.381 1.00 94.81 115 ALA A O 1
ATOM 922 N N . ASN A 1 116 ? 5.328 -7.727 -11.505 1.00 95.75 116 ASN A N 1
ATOM 923 C CA . ASN A 1 116 ? 5.560 -9.169 -11.502 1.00 95.75 116 ASN A CA 1
ATOM 924 C C . ASN A 1 116 ? 5.659 -9.737 -10.080 1.00 95.75 116 ASN A C 1
ATOM 926 O O . ASN A 1 116 ? 5.050 -10.770 -9.817 1.00 95.75 116 ASN A O 1
ATOM 930 N N . GLU A 1 117 ? 6.318 -9.040 -9.145 1.00 95.88 117 GLU A N 1
ATOM 931 C CA . GLU A 1 117 ? 6.389 -9.488 -7.743 1.00 95.88 117 GLU A CA 1
ATOM 932 C C . GLU A 1 117 ? 4.994 -9.664 -7.117 1.00 95.88 117 GLU A C 1
ATOM 934 O O . GLU A 1 117 ? 4.712 -10.661 -6.450 1.00 95.88 117 GLU A O 1
ATOM 939 N N . ALA A 1 118 ? 4.089 -8.709 -7.349 1.00 96.75 118 ALA A N 1
ATOM 940 C CA . ALA A 1 118 ? 2.715 -8.801 -6.862 1.00 96.75 118 ALA A CA 1
ATOM 941 C C . ALA A 1 118 ? 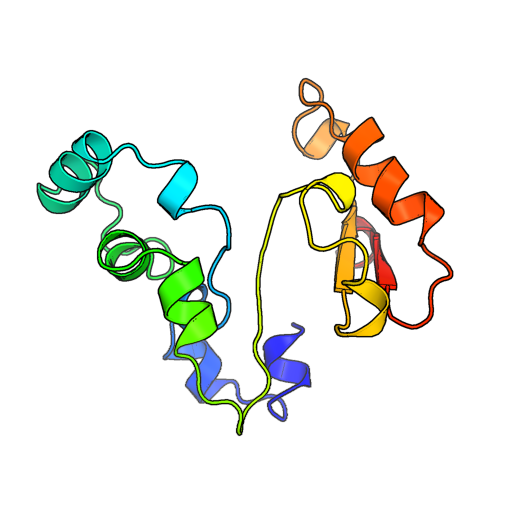1.879 -9.816 -7.656 1.00 96.75 118 ALA A C 1
ATOM 943 O O . ALA A 1 118 ? 1.025 -10.498 -7.087 1.00 96.75 118 ALA A O 1
ATOM 944 N N . TRP A 1 119 ? 2.133 -9.946 -8.960 1.00 97.50 119 TRP A N 1
ATOM 945 C CA . TRP A 1 119 ? 1.442 -10.884 -9.842 1.00 97.50 119 TRP A CA 1
ATOM 946 C C . TRP A 1 119 ? 1.729 -12.347 -9.490 1.00 97.50 119 TRP A C 1
ATOM 948 O O . TRP A 1 119 ? 0.827 -13.188 -9.543 1.00 97.50 119 TRP A O 1
ATOM 958 N N . GLU A 1 120 ? 2.961 -12.669 -9.099 1.00 97.38 120 GLU A N 1
ATOM 959 C CA . GLU A 1 120 ? 3.343 -14.002 -8.618 1.00 97.38 120 GLU A CA 1
ATOM 960 C C . GLU A 1 120 ? 2.557 -14.393 -7.360 1.00 97.38 120 GLU A C 1
ATOM 962 O O . GLU A 1 120 ? 2.135 -15.540 -7.219 1.00 97.38 120 GLU A O 1
ATOM 967 N N . GLN A 1 121 ? 2.261 -13.416 -6.503 1.00 96.81 121 GLN A N 1
ATOM 968 C CA . GLN A 1 121 ? 1.511 -13.589 -5.258 1.00 96.81 121 GLN A CA 1
ATOM 969 C C . GLN A 1 121 ? -0.008 -13.372 -5.412 1.00 96.81 121 GLN A C 1
ATOM 971 O O . GLN A 1 121 ? -0.728 -13.379 -4.414 1.00 96.81 121 GLN A O 1
ATOM 976 N N . ARG A 1 122 ? -0.537 -13.199 -6.635 1.00 96.81 122 ARG A N 1
ATOM 977 C CA . ARG A 1 122 ? -1.948 -12.810 -6.884 1.00 96.81 122 ARG A CA 1
ATOM 978 C C . ARG A 1 122 ? -3.006 -13.771 -6.349 1.00 96.81 122 ARG A C 1
ATOM 980 O O . ARG A 1 122 ? -4.145 -13.369 -6.151 1.00 96.81 122 ARG A O 1
ATOM 987 N N . HIS A 1 123 ? -2.638 -15.033 -6.142 1.00 97.75 123 HIS A N 1
ATOM 988 C CA . HIS A 1 123 ? -3.536 -16.063 -5.607 1.00 97.75 123 HIS A CA 1
ATOM 989 C C . HIS A 1 123 ? -3.473 -16.168 -4.079 1.00 97.75 123 HIS A C 1
ATOM 991 O O . HIS A 1 123 ? -4.193 -16.969 -3.486 1.00 97.75 123 HIS A O 1
ATOM 997 N N . HIS A 1 124 ? -2.606 -15.388 -3.426 1.00 98.12 124 HIS A N 1
ATOM 998 C CA . HIS A 1 124 ? -2.499 -15.379 -1.975 1.00 98.12 124 HIS A CA 1
ATOM 999 C C . HIS A 1 124 ? -3.783 -14.787 -1.358 1.00 98.12 124 HIS A C 1
ATOM 1001 O O . HIS A 1 124 ? -4.194 -13.697 -1.749 1.00 98.12 124 HIS A O 1
ATOM 1007 N N . PRO A 1 125 ? -4.397 -15.410 -0.332 1.00 98.06 125 PRO A N 1
ATOM 1008 C CA . PRO A 1 125 ? -5.695 -14.978 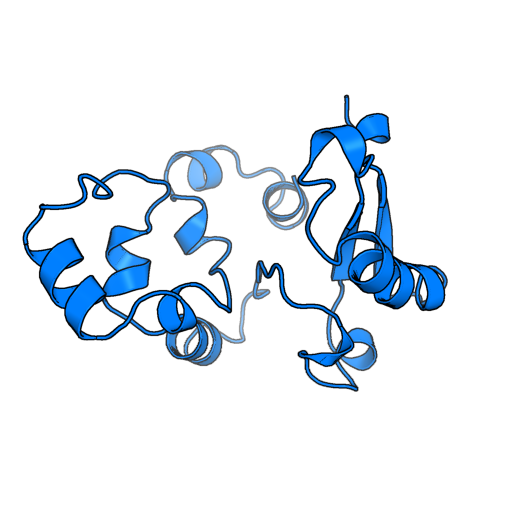0.215 1.00 98.06 125 PRO A CA 1
ATOM 1009 C C . PRO A 1 125 ? -5.708 -13.560 0.817 1.00 98.06 125 PRO A C 1
ATOM 1011 O O . PRO A 1 125 ? -6.767 -12.969 1.019 1.00 98.06 125 PRO A O 1
ATOM 1014 N N . ASN A 1 126 ? -4.533 -13.016 1.135 1.00 98.06 126 ASN A N 1
ATOM 1015 C CA . ASN A 1 126 ? -4.360 -11.656 1.653 1.00 98.06 126 ASN A CA 1
ATOM 1016 C C . ASN A 1 126 ? -3.833 -10.649 0.616 1.00 98.06 126 ASN A C 1
ATOM 1018 O O . ASN A 1 126 ? -3.557 -9.512 0.994 1.00 98.06 126 ASN A O 1
ATOM 1022 N N . LEU A 1 127 ? -3.693 -11.030 -0.657 1.00 98.12 127 LEU A N 1
ATOM 1023 C CA . LEU A 1 127 ? -3.348 -10.109 -1.736 1.00 98.12 127 LEU A CA 1
ATOM 1024 C C . LEU A 1 127 ? -4.499 -10.042 -2.740 1.00 98.12 127 LEU A C 1
ATOM 1026 O O . LEU A 1 127 ? -4.890 -11.046 -3.322 1.00 98.12 127 LEU A O 1
ATOM 1030 N N . HIS A 1 128 ? -5.033 -8.844 -2.949 1.00 97.69 128 HIS A N 1
ATOM 1031 C CA . HIS A 1 128 ? -6.020 -8.577 -3.983 1.00 97.69 128 HIS A CA 1
ATOM 1032 C C . HIS A 1 128 ? -5.372 -7.743 -5.085 1.00 97.69 128 HIS A C 1
ATOM 1034 O O . HIS A 1 128 ? -5.034 -6.579 -4.870 1.00 97.69 128 HIS A O 1
ATOM 1040 N N . PHE A 1 129 ? -5.155 -8.364 -6.241 1.00 98.00 129 PHE A N 1
ATOM 1041 C CA . PHE A 1 129 ? -4.581 -7.718 -7.415 1.00 98.00 129 PHE A CA 1
ATOM 1042 C C . PHE A 1 129 ? -5.709 -7.164 -8.288 1.00 98.00 129 PHE A C 1
ATOM 1044 O O . PHE A 1 129 ? -6.596 -7.919 -8.681 1.00 98.00 129 PHE A O 1
ATOM 1051 N N . VAL A 1 130 ? -5.670 -5.869 -8.597 1.00 97.19 130 VAL A N 1
ATOM 1052 C CA . VAL A 1 130 ? -6.669 -5.193 -9.436 1.00 97.19 130 VAL A CA 1
ATOM 1053 C C . VAL A 1 130 ? -5.996 -4.388 -10.538 1.00 97.19 130 VAL A C 1
ATOM 1055 O O . VAL A 1 130 ? -4.908 -3.842 -10.335 1.00 97.19 130 VAL A O 1
ATOM 1058 N N . PHE A 1 131 ? -6.651 -4.293 -11.692 1.00 96.94 131 PHE A N 1
ATOM 1059 C CA . PHE A 1 131 ? -6.241 -3.386 -12.757 1.00 96.94 131 PHE A CA 1
ATOM 1060 C C . PHE A 1 131 ? -6.971 -2.053 -12.618 1.00 96.94 131 PHE A C 1
ATOM 1062 O O . PHE A 1 131 ? -8.136 -1.989 -12.230 1.00 96.94 131 PHE A O 1
ATOM 1069 N N . TYR A 1 132 ? -6.262 -0.968 -12.903 1.00 95.69 132 TYR A N 1
ATOM 1070 C CA . TYR A 1 132 ? -6.806 0.381 -12.886 1.00 95.69 132 TYR A CA 1
ATOM 1071 C C . TYR A 1 132 ? -7.935 0.542 -13.904 1.00 95.69 132 TYR A C 1
ATOM 1073 O O . TYR A 1 132 ? -8.931 1.201 -13.626 1.00 95.69 132 TYR A O 1
ATOM 1081 N N . GLU A 1 133 ? -7.782 -0.098 -15.055 1.00 96.25 133 GLU A N 1
ATOM 1082 C CA . GLU A 1 133 ? -8.707 -0.069 -16.179 1.00 96.25 133 GLU A CA 1
ATOM 1083 C C . GLU A 1 133 ? -10.078 -0.664 -15.827 1.00 96.25 133 GLU A C 1
ATOM 1085 O O . GLU A 1 133 ? -11.081 -0.213 -16.369 1.00 96.25 133 GLU A O 1
ATOM 1090 N N . ASP A 1 134 ? -10.138 -1.595 -14.870 1.00 96.38 134 ASP A N 1
ATOM 1091 C CA . ASP A 1 134 ? -11.393 -2.189 -14.385 1.00 96.38 134 ASP A CA 1
ATOM 1092 C C . ASP A 1 134 ? -12.188 -1.243 -13.460 1.00 96.38 134 ASP A C 1
ATOM 1094 O O . ASP A 1 134 ? -13.318 -1.546 -13.080 1.00 96.38 134 ASP A O 1
ATOM 1098 N N . MET A 1 135 ? -11.593 -0.116 -13.044 1.00 92.94 135 MET A N 1
ATOM 1099 C CA . MET A 1 135 ? -12.202 0.869 -12.137 1.00 92.94 135 MET A CA 1
ATOM 1100 C C . MET A 1 135 ? -12.690 2.144 -12.845 1.00 92.94 135 MET A C 1
ATOM 1102 O O . MET A 1 135 ? -13.147 3.065 -12.161 1.00 92.94 135 MET A O 1
ATOM 1106 N N . LEU A 1 136 ? -12.538 2.225 -14.170 1.00 88.94 136 LEU A N 1
ATOM 1107 C CA . LEU A 1 136 ? -13.012 3.335 -15.004 1.00 88.94 136 LEU A CA 1
ATOM 1108 C C . LEU A 1 136 ? -14.509 3.204 -15.307 1.00 88.94 136 LEU A C 1
ATOM 1110 O O . LEU A 1 136 ? -15.186 4.257 -15.273 1.00 88.94 136 LEU A O 1
#

pLDDT: mean 84.23, std 14.37, range [48.03, 98.12]

Foldseek 3Di:
DVQCVQVVNPPPCVVVAFPCLQAPEQCLQVVQPPVNLVCVVVCVPVCVPVRPCVVVSVDRSVVCQVPPDPVDDHHYHYPDACVPPDVCCLVPAAEEAEDEDCVPPPVPDPRVVSVVSLVVCCPRPRYPYYYPVVVD

Secondary structure (DSSP, 8-state):
-HHHHHTTT-HHHHHHS-HHHHS-BTTGGGSS-HHHHHHHHTTSS--TTSTTHHHHHHS-HHHHHHHS-TTSPPP-B--S-GGGS-TTHHHHS-EEEEE--GGGT-TTSSHHHHHHHHHHTTTSTTEEEEEGGGG-

Sequence (136 aa):
MVWLLMNDLDYETSREQPLYSRFPMLEITSMIPDIGFELLKANFLNLGNFQGLGDAARCPSWKTISQAPRSSPRFIKTHLPLSMLPPNLLNTAKVVYVARDPRDVLPWTPIVTHANEAWEQRHHPNLHFVFYEDML

Organism: Operophtera brumata (NCBI:txid104452)

Radius of gyration: 16.47 Å; chains: 1; bounding box: 37×44×40 Å